Protein AF-A0A6P2US53-F1 (afdb_monomer_lite)

Sequence (79 aa):
MTTNELSDYDRKILIVLDTVGGYTTSDVADRVWPEFGGSRRTHSAAIRSWLLDLEKKGLVKRLDDEKPVCWVKVEQHQQ

InterPro domains:
  IPR036390 Winged helix DNA-binding domain superfamily [SSF46785] (3-74)

Secondary structure (DSSP, 8-state):
-------HHHHHHHHHT-SSS-EEHHHHHHHSSSPSSSSHHHHHHHHHHHHHHHHHTTSEEES-S-SSPEEEE------

Radius of gyration: 12.47 Å; chains: 1; bounding box: 35×32×29 Å

Foldseek 3Di:
DCDPDQDPQLVLLLVQQPDPDWDFLLRSLVRDDDQDDPDSVVSSVVSVVSLVVCVVVVQKDFPDPDPPTTIHGDPPPPD

Organism: Burkholderia lata (strain ATCC 17760 / DSM 23089 / LMG 22485 / NCIMB 9086 / R18194 / 383) (NCBI:txid482957)

pLDDT: mean 89.17, std 15.24, range [33.41, 97.75]

Structure (mmCIF, N/CA/C/O backbone):
data_AF-A0A6P2US53-F1
#
_entry.id   AF-A0A6P2US53-F1
#
loop_
_atom_site.group_PDB
_atom_site.id
_atom_site.type_symbol
_atom_site.label_atom_id
_atom_site.label_alt_id
_atom_site.label_comp_id
_atom_site.label_asym_id
_atom_site.label_entity_id
_atom_site.label_seq_id
_atom_site.pdbx_PDB_ins_code
_atom_site.Cartn_x
_atom_site.Cartn_y
_atom_site.Cartn_z
_atom_site.occupancy
_atom_site.B_iso_or_equiv
_atom_site.auth_seq_id
_atom_site.auth_comp_id
_atom_site.auth_asym_id
_atom_site.auth_atom_id
_atom_site.pdbx_PDB_model_num
ATOM 1 N N . MET A 1 1 ? -3.171 23.789 -5.518 1.00 33.41 1 MET A N 1
ATOM 2 C CA . MET A 1 1 ? -4.173 22.957 -6.214 1.00 33.41 1 MET A CA 1
ATOM 3 C C . MET A 1 1 ? -4.112 21.580 -5.575 1.00 33.41 1 MET A C 1
ATOM 5 O O . MET A 1 1 ? -3.196 20.840 -5.886 1.00 33.41 1 MET A O 1
ATOM 9 N N . THR A 1 2 ? -4.953 21.269 -4.592 1.00 46.84 2 THR A N 1
ATOM 10 C CA . THR A 1 2 ? -4.913 19.959 -3.912 1.00 46.84 2 THR A CA 1
ATOM 11 C C . THR A 1 2 ? -6.205 19.216 -4.188 1.00 46.84 2 THR A C 1
ATOM 13 O O . THR A 1 2 ? -7.010 18.971 -3.295 1.00 46.84 2 THR A O 1
ATOM 16 N N . THR A 1 3 ? -6.432 18.912 -5.462 1.00 48.56 3 THR A N 1
ATOM 17 C CA . THR A 1 3 ? -7.366 17.861 -5.843 1.00 48.56 3 THR A CA 1
ATOM 18 C C . THR A 1 3 ? -6.681 16.535 -5.5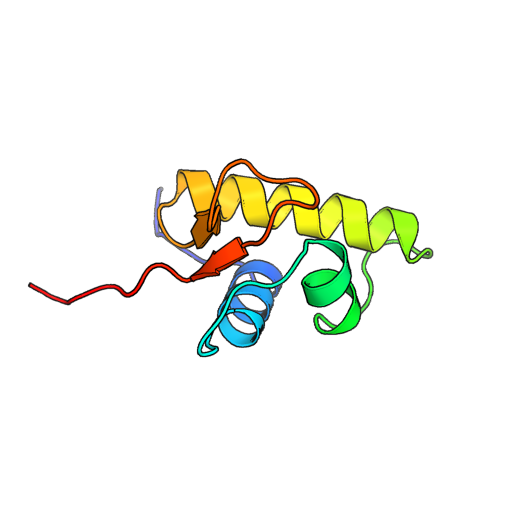64 1.00 48.56 3 THR A C 1
ATOM 20 O O . THR A 1 3 ? -5.563 16.270 -5.998 1.00 48.56 3 THR A O 1
ATOM 23 N N . ASN A 1 4 ? -7.362 15.767 -4.732 1.00 64.75 4 ASN A N 1
ATOM 24 C CA . ASN A 1 4 ? -7.012 14.503 -4.116 1.00 64.75 4 ASN A CA 1
ATOM 25 C C . ASN A 1 4 ? -6.875 13.368 -5.155 1.00 64.75 4 ASN A C 1
ATOM 27 O O . ASN A 1 4 ? -7.562 12.353 -5.067 1.00 64.75 4 ASN A O 1
ATOM 31 N N . GLU A 1 5 ? -6.069 13.562 -6.198 1.00 81.88 5 GLU A N 1
ATOM 32 C CA . GLU A 1 5 ? -5.947 12.593 -7.282 1.00 81.88 5 GLU A CA 1
ATOM 33 C C . GLU A 1 5 ? -4.961 11.492 -6.899 1.00 81.88 5 GLU A C 1
ATOM 35 O O . GLU A 1 5 ? -3.756 11.699 -6.745 1.00 81.88 5 GLU A O 1
ATOM 40 N N . LEU A 1 6 ? -5.513 10.298 -6.703 1.00 90.31 6 LEU A N 1
ATOM 41 C CA . LEU A 1 6 ? -4.747 9.077 -6.503 1.00 90.31 6 LEU A CA 1
ATOM 42 C C . LEU A 1 6 ? -4.088 8.662 -7.815 1.00 90.31 6 LEU A C 1
ATOM 44 O O . LEU A 1 6 ? -4.776 8.542 -8.838 1.00 90.31 6 LEU A O 1
ATOM 48 N N . SER A 1 7 ? -2.784 8.386 -7.741 1.00 92.75 7 SER A N 1
ATOM 49 C CA . SER A 1 7 ? -2.018 7.796 -8.839 1.00 92.75 7 SER A CA 1
ATOM 50 C C . SER A 1 7 ? -2.546 6.401 -9.207 1.00 92.75 7 SER A C 1
ATOM 52 O O . SER A 1 7 ? -3.261 5.762 -8.430 1.00 92.75 7 SER A O 1
ATOM 54 N N . ASP A 1 8 ? -2.163 5.876 -10.371 1.00 94.00 8 ASP A N 1
ATOM 55 C CA . ASP A 1 8 ? -2.523 4.504 -10.751 1.00 94.00 8 ASP A CA 1
ATOM 56 C C . ASP A 1 8 ? -1.989 3.464 -9.756 1.00 94.00 8 ASP A C 1
ATOM 58 O O . ASP A 1 8 ? -2.669 2.480 -9.460 1.00 94.00 8 ASP A O 1
ATOM 62 N N . TYR A 1 9 ? -0.793 3.684 -9.201 1.00 95.56 9 TYR A N 1
ATOM 63 C CA . TYR A 1 9 ? -0.226 2.805 -8.177 1.00 95.56 9 TYR A CA 1
ATOM 64 C C . TYR A 1 9 ? -0.962 2.936 -6.844 1.00 95.56 9 TYR A C 1
ATOM 66 O O . TYR A 1 9 ? -1.249 1.912 -6.228 1.00 95.56 9 TYR A O 1
ATOM 74 N N . ASP A 1 10 ? -1.353 4.152 -6.447 1.00 96.19 10 ASP A N 1
ATOM 75 C CA . ASP A 1 10 ? -2.174 4.385 -5.252 1.00 96.19 10 ASP A CA 1
ATOM 76 C C . ASP A 1 10 ? -3.462 3.548 -5.337 1.00 96.19 10 ASP A C 1
ATOM 78 O O . ASP A 1 10 ? -3.794 2.801 -4.418 1.00 96.19 10 ASP A O 1
ATOM 82 N N . ARG A 1 11 ? -4.162 3.613 -6.479 1.00 96.00 11 ARG A N 1
ATOM 83 C CA . ARG A 1 11 ? -5.409 2.866 -6.712 1.00 96.00 11 ARG A CA 1
ATOM 84 C C . ARG A 1 11 ? -5.190 1.356 -6.678 1.00 96.00 11 ARG A C 1
ATOM 86 O O . ARG A 1 11 ? -5.958 0.649 -6.033 1.00 96.00 11 ARG A O 1
ATOM 93 N N . LYS A 1 12 ? -4.143 0.854 -7.338 1.00 97.19 12 LYS A N 1
ATOM 94 C CA . LYS A 1 12 ? -3.814 -0.583 -7.344 1.00 97.19 12 LYS A CA 1
ATOM 95 C C . LYS A 1 12 ? -3.501 -1.104 -5.945 1.00 97.19 12 LYS A C 1
ATOM 97 O O . LYS A 1 12 ? -3.990 -2.167 -5.579 1.00 97.19 12 LYS A O 1
ATOM 102 N N . ILE A 1 13 ? -2.738 -0.350 -5.156 1.00 97.25 13 ILE A N 1
ATOM 103 C CA . ILE A 1 13 ? -2.446 -0.694 -3.759 1.00 97.25 13 ILE A CA 1
ATOM 104 C C . ILE A 1 13 ? -3.743 -0.765 -2.949 1.00 97.25 13 ILE A C 1
ATOM 106 O O . ILE A 1 13 ? -3.959 -1.738 -2.231 1.00 97.25 13 ILE A O 1
ATOM 110 N N . LEU A 1 14 ? -4.632 0.222 -3.093 1.00 96.50 14 LEU A N 1
ATOM 111 C CA . LEU A 1 14 ? -5.909 0.233 -2.376 1.00 96.50 14 LEU A CA 1
ATOM 112 C C . LEU A 1 14 ? -6.830 -0.923 -2.779 1.00 96.50 14 LEU A C 1
ATOM 114 O O . LEU A 1 14 ? -7.544 -1.425 -1.921 1.00 96.50 14 LEU A O 1
ATOM 118 N N . ILE A 1 15 ? -6.809 -1.359 -4.042 1.00 95.94 15 ILE A N 1
ATOM 119 C CA . ILE A 1 15 ? -7.536 -2.556 -4.495 1.00 95.94 15 ILE A CA 1
ATOM 120 C C . ILE A 1 15 ? -6.955 -3.816 -3.844 1.00 95.94 15 ILE A C 1
ATOM 122 O O . ILE A 1 15 ? -7.704 -4.653 -3.358 1.00 95.94 15 ILE A O 1
ATOM 126 N N . VAL A 1 16 ? -5.625 -3.948 -3.791 1.00 96.62 16 VAL A N 1
ATOM 127 C CA . VAL A 1 16 ? -4.965 -5.099 -3.146 1.00 96.62 16 VAL A CA 1
ATOM 128 C C . VAL A 1 16 ? -5.285 -5.178 -1.650 1.00 96.62 16 VAL A C 1
ATOM 130 O O . VAL A 1 16 ? -5.422 -6.274 -1.112 1.00 96.62 16 VAL A O 1
ATOM 133 N N . LEU A 1 17 ? -5.410 -4.029 -0.984 1.00 96.25 17 LEU A N 1
ATOM 134 C CA . LEU A 1 17 ? -5.745 -3.934 0.439 1.00 96.25 17 LEU A CA 1
ATOM 135 C C . LEU A 1 17 ? -7.252 -3.969 0.731 1.00 96.25 17 LEU A C 1
ATOM 137 O O . LEU A 1 17 ? -7.636 -3.898 1.896 1.00 96.25 17 LEU A O 1
ATOM 141 N N . ASP A 1 18 ? -8.101 -4.084 -0.290 1.00 94.50 18 ASP A N 1
ATOM 142 C CA . ASP A 1 18 ? -9.551 -4.244 -0.147 1.00 94.50 18 ASP A CA 1
ATOM 143 C C . ASP A 1 18 ? -9.896 -5.705 0.191 1.00 94.50 18 ASP A C 1
ATOM 145 O O . ASP A 1 18 ? -10.530 -6.429 -0.574 1.00 94.50 18 ASP A O 1
ATOM 149 N N . THR A 1 19 ? -9.377 -6.176 1.323 1.00 88.06 19 THR A N 1
ATOM 150 C CA . THR A 1 19 ? -9.461 -7.565 1.784 1.00 88.06 19 THR A CA 1
ATOM 151 C C . THR A 1 19 ? -9.737 -7.616 3.285 1.00 88.06 19 THR A C 1
ATOM 153 O O . THR A 1 19 ? -9.544 -6.637 4.001 1.00 88.06 19 THR A O 1
ATOM 156 N N . VAL A 1 20 ? -10.165 -8.776 3.788 1.00 80.94 20 VAL A N 1
ATOM 157 C CA . VAL A 1 20 ? -10.592 -8.991 5.188 1.00 80.94 20 VAL A CA 1
ATOM 158 C C . VAL A 1 20 ? -9.394 -9.038 6.172 1.00 80.94 20 VAL A C 1
ATOM 160 O O . VAL A 1 20 ? -9.530 -9.431 7.324 1.00 80.94 20 VAL A O 1
ATOM 163 N N . GLY A 1 21 ? -8.192 -8.620 5.759 1.00 86.00 21 GLY A N 1
ATOM 164 C CA . GLY A 1 21 ? -6.982 -8.681 6.582 1.00 86.00 21 GLY A CA 1
ATOM 165 C C . GLY A 1 21 ? -5.865 -7.747 6.122 1.00 86.00 21 GLY A C 1
ATOM 166 O O . GLY A 1 21 ? -6.018 -6.974 5.179 1.00 86.00 21 GLY A O 1
ATOM 167 N N . GLY A 1 22 ? -4.729 -7.814 6.820 1.00 91.50 22 GLY A N 1
ATOM 168 C CA . GLY A 1 22 ? -3.545 -7.023 6.497 1.00 91.50 22 GLY A CA 1
ATOM 169 C C . GLY A 1 22 ? -2.565 -7.752 5.583 1.00 91.50 22 GLY A C 1
ATOM 170 O O . GLY A 1 22 ? -2.385 -8.963 5.695 1.00 91.50 22 GLY A O 1
ATOM 171 N N . TYR A 1 23 ? -1.889 -6.999 4.717 1.00 96.88 23 TYR A N 1
ATOM 172 C CA . TYR A 1 23 ? -0.786 -7.504 3.898 1.00 96.88 23 TYR A CA 1
ATOM 173 C C . TYR A 1 23 ? 0.526 -6.816 4.238 1.00 96.88 23 TYR A C 1
ATOM 175 O O . TYR A 1 23 ? 0.569 -5.609 4.476 1.00 96.88 23 TYR A O 1
ATOM 183 N N . THR A 1 24 ? 1.625 -7.569 4.216 1.00 97.06 24 THR A N 1
ATOM 184 C CA . THR A 1 24 ? 2.956 -6.970 4.334 1.00 97.06 24 THR A CA 1
ATOM 185 C C . THR A 1 24 ? 3.293 -6.151 3.085 1.00 97.06 24 THR A C 1
ATOM 187 O O . THR A 1 24 ? 2.705 -6.329 2.018 1.00 97.06 24 THR A O 1
ATOM 190 N N . THR A 1 25 ? 4.298 -5.275 3.165 1.00 97.06 25 THR A N 1
ATOM 191 C CA . THR A 1 25 ? 4.799 -4.551 1.979 1.00 97.06 25 THR A CA 1
ATOM 192 C C . THR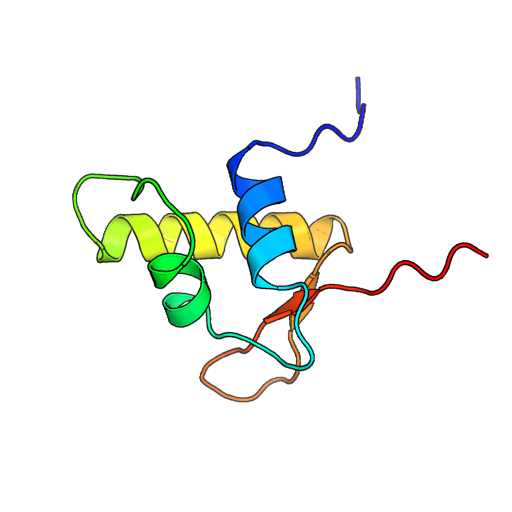 A 1 25 ? 5.183 -5.501 0.838 1.00 97.06 25 THR A C 1
ATOM 194 O O . THR A 1 25 ? 4.948 -5.189 -0.328 1.00 97.06 25 THR A O 1
ATOM 197 N N . SER A 1 26 ? 5.770 -6.657 1.160 1.00 96.06 26 SER A N 1
ATOM 198 C CA . SER A 1 26 ? 6.148 -7.666 0.167 1.00 96.06 26 SER A CA 1
ATOM 199 C C . SER A 1 26 ? 4.922 -8.301 -0.484 1.00 96.06 26 SER A C 1
ATOM 201 O O . SER A 1 26 ? 4.893 -8.436 -1.703 1.00 96.06 26 SER A O 1
ATOM 203 N N . ASP A 1 27 ? 3.890 -8.617 0.302 1.00 97.00 27 ASP A N 1
ATOM 204 C CA . ASP A 1 27 ? 2.632 -9.161 -0.217 1.00 97.00 27 ASP A CA 1
ATOM 205 C C . ASP A 1 27 ? 1.932 -8.197 -1.173 1.00 97.00 27 ASP A C 1
ATOM 207 O O . ASP A 1 27 ? 1.404 -8.623 -2.203 1.00 97.00 27 ASP A O 1
ATOM 211 N N . VAL A 1 28 ? 1.930 -6.903 -0.838 1.00 97.19 28 VAL A N 1
ATOM 212 C CA . VAL A 1 28 ? 1.379 -5.860 -1.710 1.00 97.19 28 VAL A CA 1
ATOM 213 C C . VAL A 1 28 ? 2.209 -5.750 -2.988 1.00 97.19 28 VAL A C 1
ATOM 215 O O . VAL A 1 28 ? 1.645 -5.719 -4.079 1.00 97.19 28 VAL A O 1
ATOM 218 N N . ALA A 1 29 ? 3.541 -5.737 -2.877 1.00 97.19 29 ALA A N 1
ATOM 219 C CA . ALA A 1 29 ? 4.430 -5.629 -4.031 1.00 97.19 29 ALA A CA 1
ATOM 220 C C . ALA A 1 29 ? 4.255 -6.786 -5.026 1.00 97.19 29 ALA A C 1
ATOM 222 O O 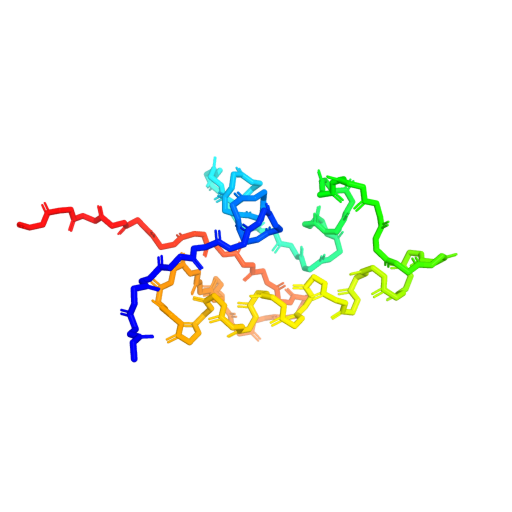. ALA A 1 29 ? 4.235 -6.543 -6.228 1.00 97.19 29 ALA A O 1
ATOM 223 N N . ASP A 1 30 ? 4.047 -8.009 -4.538 1.00 96.56 30 ASP A N 1
ATOM 224 C CA . ASP A 1 30 ? 3.836 -9.190 -5.387 1.00 96.56 30 ASP A CA 1
ATOM 225 C C . ASP A 1 30 ? 2.519 -9.141 -6.177 1.00 96.56 30 ASP A C 1
ATOM 227 O O . ASP A 1 30 ? 2.389 -9.771 -7.229 1.00 96.56 30 ASP A O 1
ATOM 231 N N . ARG A 1 31 ? 1.534 -8.391 -5.674 1.00 96.50 31 ARG A N 1
ATOM 232 C CA . ARG A 1 31 ? 0.184 -8.291 -6.248 1.00 96.50 31 ARG A CA 1
ATOM 233 C C . ARG A 1 31 ? -0.007 -7.050 -7.117 1.00 96.50 31 ARG A C 1
ATOM 235 O O . ARG A 1 31 ? -0.888 -7.038 -7.975 1.00 96.50 31 ARG A O 1
ATOM 242 N N . VAL A 1 32 ? 0.803 -6.009 -6.928 1.00 96.38 32 VAL A N 1
ATOM 243 C CA . VAL A 1 32 ? 0.729 -4.773 -7.715 1.00 96.38 32 VAL A CA 1
ATOM 244 C C . VAL A 1 32 ? 1.607 -4.883 -8.959 1.00 96.38 32 VAL A C 1
ATOM 246 O O . VAL A 1 32 ? 2.831 -4.893 -8.862 1.00 96.38 32 VAL A O 1
ATOM 249 N N . TRP A 1 33 ? 0.965 -4.881 -10.132 1.00 93.44 33 TRP A N 1
ATOM 250 C CA . TRP A 1 33 ? 1.624 -4.889 -11.443 1.00 93.44 33 TRP A CA 1
ATOM 251 C C . TRP A 1 33 ? 1.344 -3.610 -12.258 1.00 93.44 33 TRP A C 1
ATOM 253 O O . TRP A 1 33 ? 0.251 -3.036 -12.159 1.00 93.44 33 TRP A O 1
ATOM 263 N N . PRO A 1 34 ? 2.281 -3.157 -13.116 1.00 92.75 34 PRO A N 1
ATOM 264 C CA . PRO A 1 34 ? 3.592 -3.759 -13.365 1.00 92.75 34 PRO A CA 1
ATOM 265 C C . PRO A 1 34 ? 4.596 -3.519 -12.228 1.00 92.75 34 PRO A C 1
ATOM 267 O O . PRO A 1 34 ? 4.406 -2.614 -11.417 1.00 92.75 34 PRO A O 1
ATOM 270 N N . GLU A 1 35 ? 5.661 -4.324 -12.179 1.00 92.50 35 GLU A N 1
ATOM 271 C CA . GLU A 1 35 ? 6.804 -4.046 -11.304 1.00 92.50 35 GLU A CA 1
ATOM 272 C C . GLU A 1 35 ? 7.471 -2.716 -11.688 1.00 92.50 35 GLU A C 1
ATOM 274 O O . GLU A 1 35 ? 7.726 -2.433 -12.863 1.00 92.50 35 GLU A O 1
ATOM 279 N N . PHE A 1 36 ? 7.766 -1.894 -10.683 1.00 88.94 36 PHE A N 1
ATOM 280 C CA . PHE A 1 36 ? 8.445 -0.616 -10.828 1.00 88.94 36 PHE A CA 1
ATOM 281 C C . PHE A 1 36 ? 9.932 -0.732 -10.498 1.00 88.94 36 PHE A C 1
ATOM 283 O O . PHE A 1 36 ? 10.318 -1.149 -9.406 1.00 88.94 36 PHE A O 1
ATOM 290 N N . GLY A 1 37 ? 10.773 -0.247 -11.414 1.00 83.25 37 GLY A N 1
ATOM 291 C CA . GLY A 1 37 ? 12.221 -0.394 -11.321 1.00 83.25 37 GLY A CA 1
ATOM 292 C C . GLY A 1 37 ? 12.606 -1.853 -11.549 1.00 83.25 37 GLY A C 1
ATOM 293 O O . GLY A 1 37 ? 11.979 -2.751 -11.011 1.00 83.25 37 GLY A O 1
ATOM 294 N N . GLY A 1 38 ? 13.616 -2.114 -12.375 1.00 88.81 38 GLY A N 1
ATOM 295 C CA . GLY A 1 38 ? 13.910 -3.452 -12.919 1.00 88.81 38 GLY A CA 1
ATOM 296 C C . GLY A 1 38 ? 14.347 -4.542 -11.923 1.00 88.81 38 GLY A C 1
ATOM 297 O O . GLY A 1 38 ? 15.060 -5.458 -12.317 1.00 88.81 38 GLY A O 1
ATOM 298 N N . SER A 1 39 ? 13.992 -4.444 -10.639 1.00 93.00 39 SER A N 1
ATOM 299 C CA . SER A 1 39 ? 14.133 -5.510 -9.655 1.00 93.00 39 SER A CA 1
ATOM 300 C C . SER A 1 39 ? 12.989 -5.491 -8.638 1.00 93.00 39 SER A C 1
ATOM 302 O O . SER A 1 39 ? 12.556 -4.428 -8.182 1.00 93.00 39 SER A O 1
ATOM 304 N N . ARG A 1 40 ? 12.619 -6.678 -8.150 1.00 92.69 40 ARG A N 1
ATOM 305 C CA . ARG A 1 40 ? 11.661 -6.865 -7.050 1.00 92.69 40 ARG A CA 1
ATOM 306 C C . ARG A 1 40 ? 11.996 -6.040 -5.801 1.00 92.69 40 ARG A C 1
ATOM 308 O O . ARG A 1 40 ? 11.101 -5.550 -5.116 1.00 92.69 40 ARG A O 1
ATOM 315 N N . ARG A 1 41 ? 13.288 -5.856 -5.498 1.00 93.94 41 ARG A N 1
ATOM 316 C CA . ARG A 1 41 ? 13.740 -5.036 -4.359 1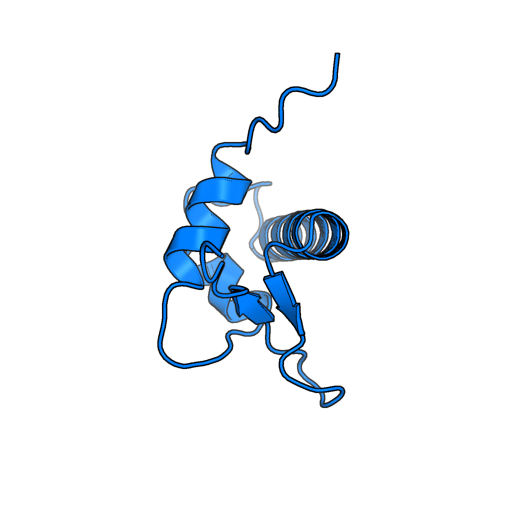.00 93.94 41 ARG A CA 1
ATOM 317 C C . ARG A 1 41 ? 13.369 -3.566 -4.551 1.00 93.94 41 ARG A C 1
ATOM 319 O O . ARG A 1 41 ? 12.882 -2.940 -3.613 1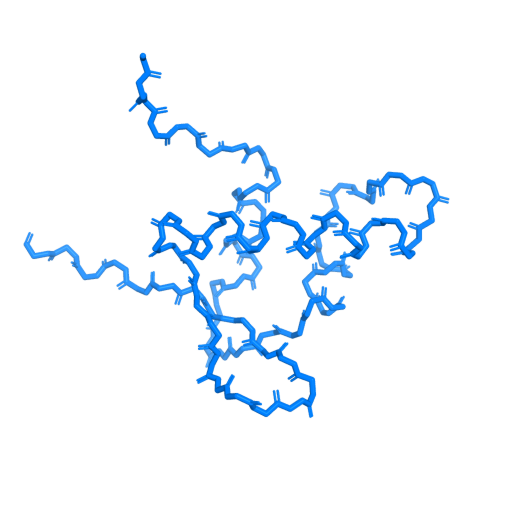.00 93.94 41 ARG A O 1
ATOM 326 N N . THR A 1 42 ? 13.602 -3.025 -5.745 1.00 96.50 42 THR A N 1
ATOM 327 C CA . THR A 1 42 ? 13.248 -1.639 -6.082 1.00 96.50 42 THR A CA 1
ATOM 328 C C . THR A 1 42 ? 11.737 -1.447 -6.068 1.00 96.50 42 THR A C 1
ATOM 330 O O . THR A 1 42 ? 11.264 -0.481 -5.471 1.00 96.50 42 THR A O 1
ATOM 333 N N . HIS A 1 43 ? 10.988 -2.400 -6.626 1.00 97.12 43 HIS A N 1
ATOM 334 C CA . HIS A 1 43 ? 9.526 -2.367 -6.614 1.00 97.12 43 HIS A CA 1
ATOM 335 C C . HIS A 1 43 ? 8.972 -2.361 -5.190 1.00 97.12 43 HIS A C 1
ATOM 337 O O . HIS A 1 43 ? 8.209 -1.475 -4.819 1.00 97.12 43 HIS A O 1
ATOM 343 N N . SER A 1 44 ? 9.437 -3.275 -4.334 1.00 96.50 44 SER A N 1
ATOM 344 C CA . SER A 1 44 ? 9.019 -3.331 -2.928 1.00 96.50 44 SER A CA 1
ATOM 345 C C . SER A 1 44 ? 9.339 -2.039 -2.161 1.00 96.50 44 SER A C 1
ATOM 347 O O . SER A 1 44 ? 8.525 -1.563 -1.366 1.00 96.50 44 SER A O 1
ATOM 349 N N . ALA A 1 45 ? 10.490 -1.414 -2.432 1.00 96.38 45 ALA A N 1
ATOM 350 C CA . ALA A 1 45 ? 10.839 -0.121 -1.847 1.00 96.38 45 ALA A CA 1
ATOM 351 C C . ALA A 1 45 ? 9.912 1.014 -2.326 1.00 96.38 45 ALA A C 1
ATOM 353 O O . ALA A 1 45 ? 9.507 1.846 -1.510 1.00 96.38 45 ALA A O 1
ATOM 354 N N . ALA A 1 46 ? 9.536 1.030 -3.609 1.00 97.19 46 ALA A N 1
ATOM 355 C CA . ALA A 1 46 ? 8.574 1.989 -4.153 1.00 97.19 46 ALA A CA 1
ATOM 356 C C . ALA A 1 46 ? 7.178 1.798 -3.535 1.00 97.19 46 ALA A C 1
ATOM 358 O O . ALA A 1 46 ? 6.594 2.756 -3.031 1.00 97.19 46 ALA A O 1
ATOM 359 N N . ILE A 1 47 ? 6.706 0.550 -3.450 1.00 97.75 47 ILE A N 1
ATOM 360 C CA . ILE A 1 47 ? 5.451 0.173 -2.782 1.00 97.75 47 ILE A CA 1
ATOM 361 C C . ILE A 1 47 ? 5.441 0.650 -1.330 1.00 97.75 47 ILE A C 1
ATOM 363 O O . ILE A 1 47 ? 4.461 1.245 -0.885 1.00 97.75 47 ILE A O 1
ATOM 367 N N . ARG A 1 48 ? 6.550 0.483 -0.601 1.00 97.00 48 ARG A N 1
ATOM 368 C CA . ARG A 1 48 ? 6.685 1.024 0.758 1.00 97.00 48 ARG A CA 1
ATOM 369 C C . ARG A 1 48 ? 6.516 2.544 0.800 1.00 97.00 48 ARG A C 1
ATOM 371 O O . ARG A 1 48 ? 5.882 3.044 1.724 1.00 97.00 48 ARG A O 1
ATOM 378 N N . SER A 1 49 ? 7.102 3.274 -0.149 1.00 97.12 49 SER A N 1
ATOM 379 C CA . SER A 1 49 ? 6.963 4.734 -0.214 1.00 97.12 49 SER A CA 1
ATOM 380 C C . SER A 1 49 ? 5.507 5.139 -0.442 1.00 97.12 49 SER A C 1
ATOM 382 O O . SER A 1 49 ? 4.994 5.984 0.286 1.00 97.12 49 SER A O 1
ATOM 384 N N . TRP A 1 50 ? 4.820 4.489 -1.385 1.00 97.50 50 TRP A N 1
ATOM 385 C CA . TRP A 1 50 ? 3.412 4.774 -1.666 1.00 97.50 50 TRP A CA 1
ATOM 386 C C . TRP A 1 50 ? 2.494 4.425 -0.494 1.00 97.50 50 TRP A C 1
ATOM 388 O O . TRP A 1 50 ? 1.608 5.208 -0.173 1.00 97.50 50 TRP A O 1
ATOM 398 N N . LEU A 1 51 ? 2.731 3.311 0.204 1.00 97.44 51 LEU A N 1
ATOM 399 C CA . LEU A 1 51 ? 1.983 2.957 1.417 1.00 97.44 51 LEU A CA 1
ATOM 400 C C . LEU A 1 51 ? 2.128 4.020 2.513 1.00 97.44 51 LEU A C 1
ATOM 402 O O . LEU A 1 51 ? 1.137 4.399 3.129 1.00 97.44 51 LEU A O 1
ATOM 406 N N . LEU A 1 52 ? 3.337 4.551 2.722 1.00 97.06 52 LEU A N 1
ATOM 407 C CA . LEU A 1 52 ? 3.565 5.631 3.687 1.00 97.06 52 LEU A CA 1
ATOM 408 C C . LEU A 1 52 ? 2.863 6.933 3.289 1.00 97.06 52 LEU A C 1
ATOM 410 O O . LEU A 1 52 ? 2.361 7.649 4.153 1.00 97.06 52 LEU A O 1
ATOM 414 N N . ASP A 1 53 ? 2.820 7.261 2.001 1.00 96.50 53 ASP A N 1
ATOM 415 C CA . ASP A 1 53 ? 2.108 8.454 1.543 1.00 96.50 53 ASP A CA 1
ATOM 416 C C . ASP A 1 53 ? 0.585 8.272 1.614 1.00 96.50 53 ASP A C 1
ATOM 418 O O . ASP A 1 53 ? -0.121 9.205 1.996 1.00 96.50 53 ASP A O 1
ATOM 422 N N . LEU A 1 54 ? 0.067 7.071 1.340 1.00 96.44 54 LEU A N 1
ATOM 423 C CA . LEU A 1 54 ? -1.340 6.719 1.560 1.00 96.44 54 LEU A CA 1
ATOM 424 C C . LEU A 1 54 ? -1.722 6.747 3.048 1.00 96.44 54 LEU A C 1
ATOM 426 O O . LEU A 1 54 ? -2.835 7.155 3.380 1.00 96.44 54 LEU A O 1
ATOM 430 N N . GLU A 1 55 ? -0.808 6.360 3.941 1.00 96.19 55 GLU A N 1
ATOM 431 C CA . GLU A 1 55 ? -0.991 6.440 5.395 1.00 96.19 55 GLU A CA 1
ATOM 432 C C . GLU A 1 55 ? -1.126 7.897 5.847 1.00 96.19 55 GLU A C 1
ATOM 434 O O . GLU A 1 55 ? -2.069 8.239 6.556 1.00 96.19 55 GLU A O 1
ATOM 439 N N . LYS A 1 56 ? -0.262 8.796 5.352 1.00 95.38 56 LYS A N 1
ATOM 440 C CA . LYS A 1 56 ? -0.388 10.245 5.605 1.00 95.38 56 LYS A CA 1
ATOM 441 C C . LYS A 1 56 ? -1.702 10.827 5.074 1.00 95.38 56 LYS A C 1
ATOM 443 O O . LYS A 1 56 ? -2.219 11.776 5.655 1.00 95.38 56 LYS A O 1
ATOM 448 N N . LYS A 1 57 ? -2.235 10.278 3.974 1.00 93.75 57 LYS A N 1
ATOM 449 C CA . LYS A 1 57 ? -3.550 10.643 3.412 1.00 93.75 57 LYS A CA 1
ATOM 450 C C . LYS A 1 57 ? -4.728 10.023 4.187 1.00 93.75 57 LYS A C 1
ATOM 452 O O . LYS A 1 57 ? -5.872 10.320 3.860 1.00 93.75 57 LYS A O 1
ATOM 457 N N . GLY A 1 58 ? -4.476 9.158 5.174 1.00 95.44 58 GLY A N 1
ATOM 458 C CA . GLY A 1 58 ? -5.511 8.481 5.963 1.00 95.44 58 GLY A CA 1
ATOM 459 C C . GLY A 1 58 ? -6.263 7.375 5.216 1.00 95.44 58 GLY A C 1
ATOM 460 O O . GLY A 1 58 ? -7.362 7.008 5.620 1.00 95.44 58 GLY A O 1
ATOM 461 N N . LEU A 1 59 ? -5.706 6.859 4.115 1.00 95.94 59 LEU A N 1
ATOM 462 C CA . LEU A 1 59 ? -6.359 5.854 3.261 1.00 95.94 59 LEU A CA 1
ATOM 463 C C . LEU A 1 59 ? -5.962 4.418 3.612 1.00 95.94 59 LEU A C 1
ATOM 465 O O . LEU A 1 59 ? -6.704 3.475 3.340 1.00 95.94 59 LEU A O 1
ATOM 469 N N . VAL A 1 60 ? -4.791 4.252 4.218 1.00 96.25 60 VAL A N 1
ATOM 470 C CA . VAL A 1 60 ? -4.308 2.983 4.766 1.00 96.25 60 VAL A CA 1
ATOM 471 C C . VAL A 1 60 ? -3.744 3.235 6.157 1.00 96.25 60 VAL A C 1
ATOM 473 O O . VAL A 1 60 ? -3.427 4.368 6.512 1.00 96.25 60 VAL A O 1
ATOM 476 N N . LYS A 1 61 ? -3.599 2.179 6.945 1.00 96.44 61 LYS A N 1
ATOM 477 C CA . LYS A 1 61 ? -2.912 2.218 8.237 1.00 96.44 61 LYS A CA 1
ATOM 478 C C . LYS A 1 61 ? -2.17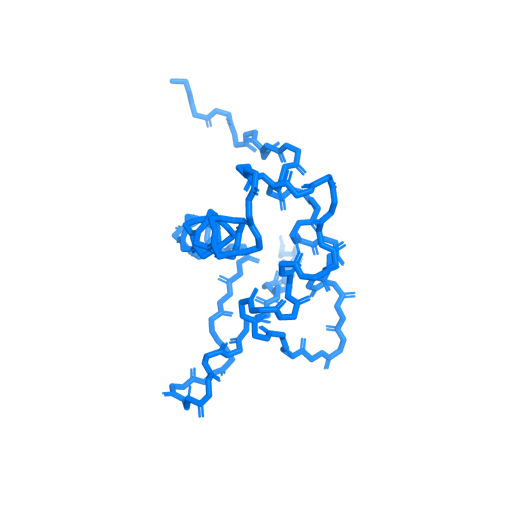4 0.909 8.473 1.00 96.44 61 LYS A C 1
ATOM 480 O O . LYS A 1 61 ? -2.446 -0.093 7.808 1.00 96.44 61 LYS A O 1
ATOM 485 N N . ARG A 1 62 ? -1.259 0.911 9.436 1.00 95.31 62 ARG A N 1
ATOM 486 C CA . ARG A 1 62 ? -0.681 -0.329 9.963 1.00 95.31 62 ARG A CA 1
ATOM 487 C C . ARG A 1 62 ? -1.729 -1.062 10.795 1.00 95.31 62 ARG A C 1
ATOM 489 O O . ARG A 1 62 ? -2.530 -0.421 11.476 1.00 95.31 62 ARG A O 1
ATOM 496 N N . LEU A 1 63 ? -1.747 -2.386 10.689 1.00 92.69 63 LEU A N 1
ATOM 497 C CA . LEU A 1 63 ? -2.643 -3.238 11.466 1.00 92.69 63 LEU A CA 1
ATOM 498 C C . LEU A 1 63 ? -2.261 -3.215 12.953 1.00 92.69 63 LEU A C 1
ATOM 500 O O . LEU A 1 63 ? -3.130 -3.058 13.806 1.00 92.69 63 LEU A O 1
ATOM 504 N N . ASP A 1 64 ? -0.960 -3.318 13.223 1.00 88.69 64 ASP A N 1
ATOM 505 C CA . ASP A 1 64 ? -0.331 -3.345 14.541 1.00 88.69 64 ASP A CA 1
ATOM 506 C C . ASP A 1 64 ? 1.127 -2.832 14.448 1.00 88.69 64 ASP A C 1
ATOM 508 O O . ASP A 1 64 ? 1.599 -2.408 13.383 1.00 88.69 64 ASP A O 1
ATOM 512 N N . ASP A 1 65 ? 1.834 -2.847 15.581 1.00 87.44 65 ASP A N 1
ATOM 513 C CA . ASP A 1 65 ? 3.256 -2.494 15.676 1.00 87.44 65 ASP A CA 1
ATOM 514 C C . ASP A 1 65 ? 4.197 -3.707 15.534 1.00 87.44 65 ASP A C 1
ATOM 516 O O . ASP A 1 65 ? 5.425 -3.559 15.630 1.00 87.44 65 ASP A O 1
ATOM 520 N N . GLU A 1 66 ? 3.655 -4.900 15.272 1.00 89.94 66 GLU A N 1
ATOM 521 C CA . GLU A 1 66 ? 4.443 -6.116 15.123 1.00 89.94 66 GLU A CA 1
ATOM 522 C C . GLU A 1 66 ? 5.223 -6.123 13.802 1.00 89.94 66 GLU A C 1
ATOM 524 O O . GLU A 1 66 ? 4.992 -5.354 12.857 1.00 89.94 66 GLU A O 1
ATOM 529 N N . LYS A 1 67 ? 6.262 -6.962 13.761 1.00 88.88 67 LYS A N 1
ATOM 530 C CA . LYS A 1 67 ? 7.090 -7.152 12.570 1.00 88.88 67 LYS A CA 1
ATOM 531 C C . LYS A 1 67 ? 6.854 -8.556 12.009 1.00 88.88 67 LYS A C 1
ATOM 533 O O . LYS A 1 67 ? 6.952 -9.512 12.774 1.00 88.88 67 LYS A O 1
ATOM 538 N N . PRO A 1 68 ? 6.660 -8.700 10.683 1.00 88.88 68 PRO A N 1
ATOM 539 C CA . PRO A 1 68 ? 6.646 -7.642 9.665 1.00 88.88 68 PRO A CA 1
ATOM 540 C C . PRO A 1 68 ? 5.383 -6.767 9.728 1.00 88.88 68 PRO A C 1
ATOM 542 O O . PRO A 1 68 ? 4.309 -7.250 10.047 1.00 88.88 68 PRO A O 1
ATOM 545 N N . VAL A 1 69 ? 5.519 -5.481 9.376 1.00 92.50 69 VAL A N 1
ATOM 546 C CA . VAL A 1 69 ? 4.384 -4.540 9.373 1.00 92.50 69 VAL A CA 1
ATOM 547 C C . VAL A 1 69 ? 3.350 -4.974 8.338 1.00 92.50 69 VAL A C 1
ATOM 549 O O . VAL A 1 69 ? 3.676 -5.069 7.150 1.00 92.50 69 VAL A O 1
ATOM 552 N N . CYS A 1 70 ? 2.112 -5.146 8.789 1.00 96.00 70 CYS A N 1
ATOM 553 C CA . CYS A 1 70 ? 0.950 -5.390 7.946 1.00 96.00 70 CYS A CA 1
ATOM 554 C C . CYS A 1 70 ? 0.161 -4.097 7.718 1.00 96.00 70 CYS A C 1
ATOM 556 O O . CYS A 1 70 ? -0.022 -3.294 8.630 1.00 96.00 70 CYS A O 1
ATOM 558 N N . TRP A 1 71 ? -0.318 -3.906 6.494 1.00 97.00 71 TRP A N 1
ATOM 559 C CA . TRP A 1 71 ? -1.091 -2.749 6.057 1.00 97.00 71 TRP A CA 1
ATOM 560 C C . TRP A 1 71 ? -2.533 -3.151 5.810 1.00 97.00 71 TRP A C 1
ATOM 562 O O . TRP A 1 71 ? -2.784 -4.195 5.212 1.00 97.00 71 TRP A O 1
ATOM 572 N N . VAL A 1 72 ? -3.462 -2.297 6.220 1.00 96.75 72 VAL A N 1
ATOM 573 C CA . VAL A 1 72 ? -4.890 -2.429 5.930 1.00 96.75 72 VAL A CA 1
ATOM 574 C C . VAL A 1 72 ? -5.415 -1.144 5.316 1.00 96.75 72 VAL A C 1
ATOM 576 O O . VAL A 1 72 ? -4.940 -0.047 5.629 1.00 96.75 72 VAL A O 1
ATOM 579 N N . LYS A 1 73 ? -6.417 -1.273 4.450 1.00 96.25 73 LYS A N 1
ATOM 580 C CA . LYS A 1 73 ? -7.190 -0.134 3.965 1.00 96.25 73 LYS A CA 1
ATOM 581 C C . LYS A 1 73 ? -8.040 0.423 5.108 1.00 96.25 73 LYS A C 1
ATOM 583 O O . LYS A 1 73 ? -8.565 -0.325 5.930 1.00 96.25 73 LYS A O 1
ATOM 588 N N . VAL A 1 74 ? -8.155 1.743 5.183 1.00 94.31 74 VAL A N 1
ATOM 589 C CA . VAL A 1 74 ? -9.088 2.388 6.109 1.00 94.31 74 VAL A CA 1
ATOM 590 C C . VAL A 1 74 ? -10.466 2.370 5.460 1.00 94.31 74 VAL A C 1
ATOM 592 O O . VAL A 1 74 ? -10.655 2.945 4.388 1.00 94.31 74 VAL A O 1
ATOM 595 N N . GLU A 1 75 ? -11.431 1.709 6.098 1.00 82.12 75 GLU A N 1
ATOM 596 C CA . GLU A 1 75 ? -12.828 1.804 5.685 1.00 82.12 75 GLU A CA 1
ATOM 597 C C . GLU A 1 75 ? -13.308 3.240 5.896 1.00 82.12 75 GLU A C 1
ATOM 599 O O . GLU A 1 75 ? -13.424 3.724 7.025 1.00 82.12 75 GLU A O 1
ATOM 604 N N . GLN A 1 76 ? -13.573 3.942 4.798 1.00 63.38 76 GLN A N 1
ATOM 605 C CA . GLN A 1 76 ? -14.267 5.218 4.854 1.00 63.38 76 GLN A CA 1
ATOM 606 C C . GLN A 1 76 ? -15.741 4.928 5.140 1.00 63.38 76 GLN A C 1
ATOM 608 O O . GLN A 1 76 ? -16.534 4.752 4.218 1.00 63.38 76 GLN A O 1
ATOM 613 N N . HIS A 1 77 ? -16.115 4.866 6.418 1.00 45.12 77 HIS A N 1
ATOM 614 C CA . HIS A 1 77 ? -17.510 5.063 6.789 1.00 45.12 77 HIS A CA 1
ATOM 615 C C . HIS A 1 77 ? -17.879 6.484 6.352 1.00 45.12 77 HIS A C 1
ATOM 617 O O . HIS A 1 77 ? -17.433 7.455 6.962 1.00 45.12 77 HIS A O 1
ATOM 623 N N . GLN A 1 78 ? -18.631 6.605 5.254 1.00 36.97 78 GLN A N 1
ATOM 624 C CA . GLN A 1 78 ? -19.326 7.845 4.928 1.00 36.97 78 GLN A CA 1
ATOM 625 C C . GLN A 1 78 ? -20.259 8.146 6.106 1.00 36.97 78 GLN A C 1
ATOM 627 O O . GLN A 1 78 ? -21.240 7.433 6.311 1.00 36.97 78 GLN A O 1
ATOM 632 N N . GLN A 1 79 ? -19.885 9.130 6.923 1.00 34.00 79 GLN A N 1
ATOM 633 C CA . GLN A 1 79 ? -20.807 9.793 7.840 1.00 34.00 79 GLN A CA 1
ATOM 634 C C . GLN A 1 79 ? -21.606 10.845 7.079 1.00 34.00 79 GLN A C 1
ATOM 636 O O . GLN A 1 79 ? -21.010 11.496 6.188 1.00 34.00 79 GLN A O 1
#